Protein AF-A0A409WCH0-F1 (afdb_monomer_lite)

Sequence (123 aa):
MTTIKLDHIELLVRSTNYDVWQEGIGQVLQSENLWGHIKGNINAHNHLHPFAKRPEPAVPNYTTANVTEIECYNKWWLDDSKAKTIVLRLISPVSLLLLPQGLNKTVRIIWDAVKALYVSFCD

Foldseek 3Di:
DDDQDLVPAAFPDALVRVVSNVVSLCVSCLVVLLQLQADADDDPPCVPPSRHRDDQQDDDDPVPDDPVSVVVNVVNLVSQVVSLCSSLVRYDPVLSVQADDDSPQTSNSRVVSSCCVRVVPDD

Organism: Psilocybe cyanescens (NCBI:txid93625)

Secondary structure (DSSP, 8-state):
------TTS--B-SGGGHHHHHHHHHHHHHHTT-HHHH--B--TTGGGSTTB--PPPPPP-TTT--HHHHHHHHHHHHHHHHHHHHHHHTB-HHHHHHSPPSTT--HHHHHHHHHHHHH----

pLDDT: mean 85.69, std 12.82, range [37.03, 95.56]

Structure (mmCIF, N/CA/C/O backbone):
data_AF-A0A409WCH0-F1
#
_entry.id   AF-A0A409WCH0-F1
#
loop_
_atom_site.group_PDB
_atom_site.id
_atom_site.type_symbol
_atom_site.label_atom_id
_atom_site.label_alt_id
_atom_site.label_comp_id
_atom_site.label_asym_id
_atom_site.label_entity_id
_atom_site.label_seq_id
_atom_site.pdbx_PDB_ins_code
_atom_site.Cartn_x
_atom_site.Cartn_y
_atom_site.Cartn_z
_atom_site.occupancy
_atom_site.B_iso_or_equiv
_atom_site.auth_seq_id
_atom_site.auth_comp_id
_atom_site.auth_asym_id
_atom_site.auth_atom_id
_atom_site.pdbx_PDB_model_num
ATOM 1 N N . MET A 1 1 ? 3.232 18.439 -4.551 1.00 46.16 1 MET A N 1
ATOM 2 C CA . MET A 1 1 ? 2.714 17.153 -4.039 1.00 46.16 1 MET A CA 1
ATOM 3 C C . MET A 1 1 ? 1.421 17.441 -3.312 1.00 46.16 1 MET A C 1
ATOM 5 O O . MET A 1 1 ? 1.448 18.191 -2.347 1.00 46.16 1 MET A O 1
ATOM 9 N N . THR A 1 2 ? 0.302 16.924 -3.802 1.00 51.94 2 THR A N 1
ATOM 10 C CA . THR A 1 2 ? -0.978 16.988 -3.094 1.00 51.94 2 THR A CA 1
ATOM 11 C C . THR A 1 2 ? -0.874 16.091 -1.864 1.00 51.94 2 THR A C 1
ATOM 13 O O . THR A 1 2 ? -0.498 14.926 -1.978 1.00 51.94 2 THR A O 1
ATOM 16 N N . THR A 1 3 ? -1.135 16.626 -0.674 1.00 74.38 3 THR A N 1
ATOM 17 C CA . THR A 1 3 ? -1.183 15.810 0.542 1.00 74.38 3 THR A CA 1
ATOM 18 C C . THR A 1 3 ? -2.444 14.960 0.482 1.00 74.38 3 THR A C 1
ATOM 20 O O . THR A 1 3 ? -3.544 15.506 0.523 1.00 74.38 3 THR A O 1
ATOM 23 N N . ILE A 1 4 ? -2.288 13.638 0.363 1.00 82.12 4 ILE A N 1
ATOM 24 C CA . ILE A 1 4 ? -3.404 12.687 0.435 1.00 82.12 4 ILE A CA 1
ATOM 25 C C . ILE A 1 4 ? -4.129 12.915 1.764 1.00 82.12 4 ILE A C 1
ATOM 27 O O . ILE A 1 4 ? -3.523 12.770 2.831 1.00 82.12 4 ILE A O 1
ATOM 31 N N . LYS A 1 5 ? -5.401 13.309 1.690 1.00 82.31 5 LYS A N 1
ATOM 32 C CA . LYS A 1 5 ? -6.254 13.530 2.859 1.00 82.31 5 LYS A CA 1
ATOM 33 C C . LYS A 1 5 ? -6.861 12.205 3.301 1.00 82.31 5 LYS A C 1
ATOM 35 O O . LYS A 1 5 ? -7.436 11.493 2.486 1.00 82.31 5 LYS A O 1
ATOM 40 N N . LEU A 1 6 ? -6.714 11.894 4.584 1.00 88.50 6 LEU A N 1
ATOM 41 C CA . LEU A 1 6 ? -7.188 10.656 5.213 1.00 88.50 6 LEU A CA 1
ATOM 42 C C . LEU A 1 6 ? -8.064 10.940 6.448 1.00 88.50 6 LEU A 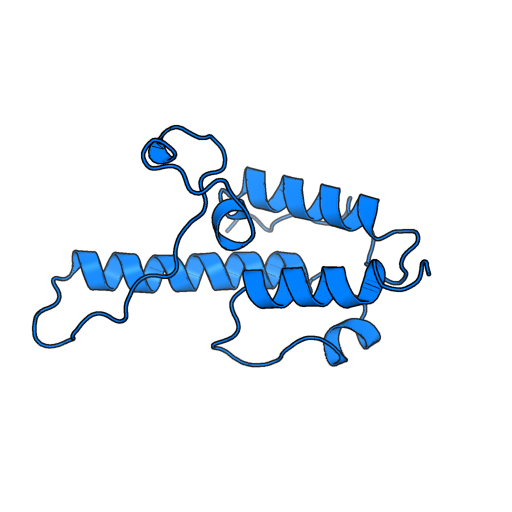C 1
ATOM 44 O O . LEU A 1 6 ? -8.353 10.044 7.224 1.00 88.50 6 LEU A O 1
ATOM 48 N N . ASP A 1 7 ? -8.458 12.197 6.645 1.00 87.56 7 ASP A N 1
ATOM 49 C CA . ASP A 1 7 ? -9.250 12.704 7.774 1.00 87.56 7 ASP A CA 1
ATOM 50 C C . ASP A 1 7 ? -10.643 12.071 7.900 1.00 87.56 7 ASP A C 1
ATOM 52 O O . ASP A 1 7 ? -11.199 12.013 8.991 1.00 87.56 7 ASP A O 1
ATOM 56 N N . HIS A 1 8 ? -11.186 11.576 6.791 1.00 86.44 8 HIS A N 1
ATOM 57 C CA . HIS A 1 8 ? -12.466 10.873 6.725 1.00 86.44 8 HIS A CA 1
ATOM 58 C C . HIS A 1 8 ? -12.379 9.386 7.107 1.00 86.44 8 HIS A C 1
ATOM 60 O O . HIS A 1 8 ? -13.414 8.731 7.200 1.00 86.44 8 HIS A O 1
ATOM 66 N N . ILE A 1 9 ? -11.174 8.839 7.300 1.00 91.06 9 ILE A N 1
ATOM 67 C CA . ILE A 1 9 ? -10.968 7.427 7.633 1.00 91.06 9 ILE A CA 1
ATOM 68 C C . ILE A 1 9 ? -10.527 7.340 9.092 1.00 91.06 9 ILE A C 1
ATOM 70 O O . ILE A 1 9 ? -9.530 7.935 9.503 1.00 91.06 9 ILE A O 1
ATOM 74 N N . GLU A 1 10 ? -11.268 6.573 9.883 1.00 90.88 10 GLU A N 1
ATOM 75 C CA . GLU A 1 10 ? -10.938 6.359 11.286 1.00 90.88 10 GLU A CA 1
ATOM 76 C C . GLU A 1 10 ? -9.625 5.584 11.460 1.00 90.88 10 GLU A C 1
ATOM 78 O O . GLU A 1 10 ? -9.253 4.737 10.649 1.00 90.88 10 GLU A O 1
ATOM 83 N N . LEU A 1 11 ? -8.933 5.833 12.573 1.00 93.38 11 LEU A N 1
ATOM 84 C CA . LEU A 1 11 ? -7.774 5.041 12.975 1.00 93.38 11 LEU A CA 1
ATOM 85 C C . LEU A 1 11 ? -8.193 3.582 13.224 1.00 93.38 11 LEU A C 1
ATOM 87 O O . LEU A 1 11 ? -9.118 3.321 13.997 1.00 93.38 11 LEU A O 1
ATOM 91 N N . LEU A 1 12 ? -7.475 2.620 12.641 1.00 93.50 12 LEU A N 1
ATOM 92 C CA . LEU A 1 12 ? -7.709 1.203 12.903 1.00 93.50 12 LEU A CA 1
ATOM 93 C C . LEU A 1 12 ? -7.190 0.824 14.290 1.00 93.50 12 LEU A C 1
ATOM 95 O O . LEU A 1 12 ? -5.978 0.763 14.528 1.00 93.50 12 LEU A O 1
ATOM 99 N N . VAL A 1 13 ? -8.121 0.557 15.205 1.00 87.88 13 VAL A N 1
ATOM 100 C CA . VAL A 1 13 ? -7.815 0.215 16.602 1.00 87.88 13 VAL A CA 1
ATOM 101 C C . VAL A 1 13 ? -8.312 -1.185 16.951 1.00 87.88 13 VAL A C 1
ATOM 103 O O . VAL A 1 13 ? -7.628 -1.907 17.670 1.00 87.88 13 VAL A O 1
ATOM 106 N N . ARG A 1 14 ? -9.463 -1.605 16.420 1.00 88.69 14 ARG A N 1
ATOM 107 C CA . ARG A 1 14 ? -10.150 -2.851 16.802 1.00 88.69 14 ARG A CA 1
ATOM 108 C C . ARG A 1 14 ? -10.857 -3.480 15.604 1.00 88.69 14 ARG A C 1
ATOM 110 O O . ARG A 1 14 ? -11.083 -2.823 14.598 1.00 88.69 14 ARG A O 1
ATOM 117 N N . SER A 1 15 ? -11.247 -4.746 15.727 1.00 88.56 15 SER A N 1
ATOM 118 C CA . SER A 1 15 ? -11.948 -5.472 14.657 1.00 88.56 15 SER A CA 1
ATOM 119 C C . SER A 1 15 ? -13.264 -4.802 14.253 1.00 88.56 15 SER A C 1
ATOM 121 O O . SER A 1 15 ? -13.610 -4.794 13.080 1.00 88.56 15 SER A O 1
ATOM 123 N N . THR A 1 16 ? -13.961 -4.148 15.189 1.00 91.06 16 THR A N 1
ATOM 124 C CA . THR A 1 16 ? -15.266 -3.521 14.921 1.00 91.06 16 THR A CA 1
ATOM 125 C C . THR A 1 16 ? -15.218 -2.360 13.928 1.00 91.06 16 THR A C 1
ATOM 127 O O . THR A 1 16 ? -16.258 -2.020 13.379 1.00 91.06 16 THR A O 1
ATOM 130 N N . ASN A 1 17 ? -14.060 -1.715 13.726 1.00 92.69 17 ASN A N 1
ATOM 131 C CA . ASN A 1 17 ? -13.901 -0.662 12.715 1.00 92.69 17 ASN A CA 1
ATOM 132 C C . ASN A 1 17 ? -13.000 -1.083 11.542 1.00 92.69 17 ASN A C 1
ATOM 134 O O . ASN A 1 17 ? -12.642 -0.248 10.712 1.00 92.69 17 ASN A O 1
ATOM 138 N N . TYR A 1 18 ? -12.671 -2.377 11.448 1.00 93.06 18 TYR A N 1
ATOM 139 C CA . TYR A 1 18 ? -11.829 -2.914 10.385 1.00 93.06 18 TYR A CA 1
ATOM 140 C C . TYR A 1 18 ? -12.453 -2.750 9.002 1.00 93.06 18 TYR A C 1
ATOM 142 O O . TYR A 1 18 ? -11.779 -2.248 8.108 1.00 93.06 18 TYR A O 1
ATOM 150 N N . ASP A 1 19 ? -13.722 -3.118 8.823 1.00 92.44 19 ASP A N 1
ATOM 151 C CA . ASP A 1 19 ? -14.357 -3.083 7.500 1.00 92.44 19 ASP A CA 1
ATOM 152 C C . ASP A 1 19 ? -14.441 -1.653 6.946 1.00 92.44 19 ASP A C 1
ATOM 154 O O . ASP A 1 19 ? -14.075 -1.411 5.795 1.00 92.44 19 ASP A O 1
ATOM 158 N N . VAL A 1 20 ? -14.816 -0.690 7.797 1.00 92.69 20 VAL A N 1
ATOM 159 C CA . VAL A 1 20 ? -14.865 0.743 7.455 1.00 92.69 20 VAL A CA 1
ATOM 160 C C . VAL A 1 20 ? -13.476 1.260 7.081 1.00 92.69 20 VAL A C 1
ATOM 162 O O . VAL A 1 20 ? -13.308 1.938 6.066 1.00 92.69 20 VAL A O 1
ATOM 165 N N . TRP A 1 21 ? -12.455 0.907 7.866 1.00 94.81 21 TRP A N 1
ATOM 166 C CA . TRP A 1 21 ? -11.072 1.257 7.555 1.00 94.81 21 TRP A CA 1
ATOM 167 C C . TRP A 1 21 ? -10.604 0.631 6.234 1.00 94.81 21 TRP A C 1
ATOM 169 O O . TRP A 1 21 ? -9.976 1.302 5.412 1.00 94.81 21 TRP A O 1
ATOM 179 N N . GLN A 1 22 ? -10.925 -0.646 6.010 1.00 94.44 22 GLN A N 1
ATOM 180 C CA . GLN A 1 22 ? -10.513 -1.397 4.828 1.00 94.44 22 GLN A CA 1
ATOM 181 C C . GLN A 1 22 ? -11.109 -0.777 3.562 1.00 94.44 22 GLN A C 1
ATOM 183 O O . GLN A 1 22 ? -10.412 -0.646 2.551 1.00 94.44 22 GLN A O 1
ATOM 188 N N . GLU A 1 23 ? -12.384 -0.394 3.612 1.00 93.12 23 GLU A N 1
ATOM 189 C CA . GLU A 1 23 ? -13.059 0.285 2.513 1.00 93.12 23 GLU A CA 1
ATOM 190 C C . GLU A 1 23 ? -12.467 1.677 2.265 1.00 93.12 23 GLU A C 1
ATOM 192 O O . GLU A 1 23 ? -12.075 1.969 1.134 1.00 93.12 23 GLU A O 1
ATOM 197 N N . GLY A 1 24 ? -12.311 2.495 3.311 1.00 94.62 24 GLY A N 1
ATOM 198 C CA . GLY A 1 24 ? -11.766 3.850 3.190 1.00 94.62 24 GLY A CA 1
ATOM 199 C C . GLY A 1 24 ? -10.353 3.868 2.600 1.00 94.62 24 GLY A C 1
ATOM 200 O O . GLY A 1 24 ? -10.085 4.564 1.618 1.00 94.62 24 GLY A O 1
ATOM 201 N N . ILE A 1 25 ? -9.445 3.042 3.131 1.00 95.06 25 ILE A N 1
ATOM 202 C CA . ILE A 1 25 ? -8.088 2.914 2.579 1.00 95.06 25 ILE A CA 1
ATOM 203 C C . ILE A 1 25 ? -8.132 2.366 1.149 1.00 95.06 25 ILE A C 1
ATOM 205 O O . ILE A 1 25 ? -7.370 2.819 0.291 1.00 95.06 25 ILE A O 1
ATOM 209 N N . GLY A 1 26 ? -9.032 1.420 0.867 1.00 93.50 26 GLY A N 1
ATOM 210 C CA . GLY A 1 26 ? -9.231 0.881 -0.473 1.00 93.50 26 GLY A CA 1
ATOM 211 C C . GLY A 1 26 ? -9.605 1.955 -1.494 1.00 93.50 26 GLY A C 1
ATOM 212 O O . GLY A 1 26 ? -8.969 2.030 -2.545 1.00 93.50 26 GLY A O 1
ATOM 213 N N . GLN A 1 27 ? -10.566 2.820 -1.168 1.00 92.25 27 GLN A N 1
ATOM 214 C CA . GLN A 1 27 ? -11.000 3.923 -2.031 1.00 92.25 27 GLN A CA 1
ATOM 215 C C . GLN A 1 27 ? -9.866 4.924 -2.297 1.00 92.25 27 GLN A C 1
ATOM 217 O O . GLN A 1 27 ? -9.643 5.303 -3.448 1.00 92.25 27 GLN A O 1
ATOM 222 N N . VAL A 1 28 ? -9.081 5.283 -1.275 1.00 94.25 28 VAL A N 1
ATOM 223 C CA . VAL A 1 28 ? -7.910 6.164 -1.447 1.00 94.25 28 VAL A CA 1
ATOM 224 C C . VAL A 1 28 ? -6.857 5.523 -2.353 1.00 94.25 28 VAL A C 1
ATOM 226 O O . VAL A 1 28 ? -6.304 6.160 -3.247 1.00 94.25 28 VAL A O 1
ATOM 229 N N . LEU A 1 29 ? -6.573 4.235 -2.173 1.00 92.94 29 LEU A N 1
ATOM 230 C CA . LEU A 1 29 ? -5.622 3.538 -3.039 1.00 92.94 29 LEU A CA 1
ATOM 231 C C . LEU A 1 29 ? -6.128 3.416 -4.477 1.00 92.94 29 LEU A C 1
ATOM 233 O O . LEU A 1 29 ? -5.321 3.401 -5.406 1.00 92.94 29 LEU A O 1
ATOM 237 N N . GLN A 1 30 ? -7.439 3.313 -4.682 1.00 91.50 30 GLN A N 1
ATOM 238 C CA . GLN A 1 30 ? -8.040 3.336 -6.012 1.00 91.50 30 GLN A CA 1
ATOM 239 C C . GLN A 1 30 ? -7.905 4.721 -6.657 1.00 91.50 30 GLN A C 1
ATOM 241 O O . GLN A 1 30 ? -7.466 4.790 -7.806 1.00 91.50 30 GLN A O 1
ATOM 246 N N . SER A 1 31 ? -8.182 5.810 -5.928 1.00 91.00 31 SER A N 1
ATOM 247 C CA . SER A 1 31 ? -8.034 7.178 -6.453 1.00 91.00 31 SER A CA 1
ATOM 248 C C . SER A 1 31 ? -6.586 7.530 -6.795 1.00 91.00 31 SER A C 1
ATOM 250 O O . SER A 1 31 ? -6.336 8.269 -7.742 1.00 91.00 31 SER A O 1
ATOM 252 N N . GLU A 1 32 ? -5.627 6.958 -6.066 1.00 91.50 32 GLU A N 1
ATOM 253 C CA . GLU A 1 32 ? -4.190 7.132 -6.312 1.00 91.50 32 GLU A CA 1
ATOM 254 C C . GLU A 1 32 ? -3.622 6.135 -7.345 1.00 91.50 32 GLU A C 1
ATOM 256 O O . GLU A 1 32 ? -2.424 6.150 -7.630 1.00 91.50 32 GLU A O 1
ATOM 261 N N . ASN A 1 33 ? -4.450 5.253 -7.926 1.00 91.12 33 ASN A N 1
ATOM 262 C CA . ASN A 1 33 ? -4.022 4.189 -8.848 1.00 91.12 33 ASN A CA 1
ATOM 263 C C . ASN A 1 33 ? -2.939 3.259 -8.243 1.00 91.12 33 ASN A C 1
ATOM 265 O O . ASN A 1 33 ? -1.999 2.818 -8.912 1.00 91.12 33 ASN A O 1
ATOM 269 N N . LEU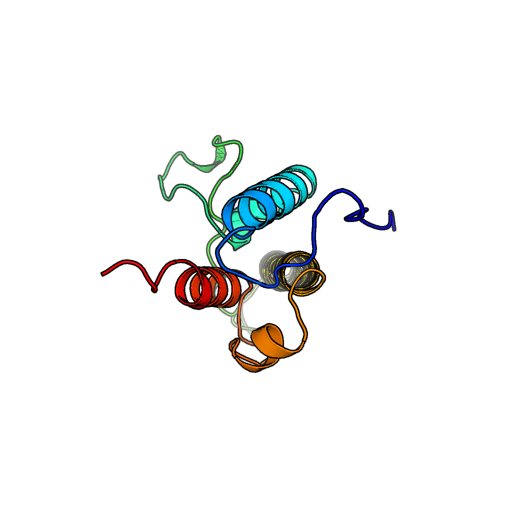 A 1 34 ? -3.072 2.962 -6.950 1.00 93.12 34 LEU A N 1
ATOM 270 C CA . LEU A 1 34 ? -2.170 2.124 -6.156 1.00 93.12 34 LEU A CA 1
ATOM 271 C C . LEU A 1 34 ? -2.801 0.796 -5.724 1.00 93.12 34 LEU A C 1
ATOM 273 O O . LEU A 1 34 ? -2.079 -0.110 -5.311 1.00 93.12 34 LEU A O 1
ATOM 277 N N . TRP A 1 35 ? -4.123 0.638 -5.858 1.00 92.06 35 TRP A N 1
ATOM 278 C CA . TRP A 1 35 ? -4.846 -0.573 -5.440 1.00 92.06 35 TRP A CA 1
ATOM 279 C C . TRP A 1 35 ? -4.224 -1.873 -5.969 1.00 92.06 35 TRP A C 1
ATOM 281 O O . TRP A 1 35 ? -4.106 -2.844 -5.221 1.00 92.06 35 TRP A O 1
ATOM 291 N N . GLY A 1 36 ? -3.734 -1.856 -7.215 1.00 91.06 36 GLY A N 1
ATOM 292 C CA . GLY A 1 36 ? -3.063 -2.982 -7.869 1.00 91.06 36 GLY A CA 1
ATOM 293 C C . GLY A 1 36 ? -1.860 -3.556 -7.109 1.00 91.06 36 GLY A C 1
ATOM 294 O O . GLY A 1 36 ? -1.539 -4.738 -7.269 1.00 91.06 36 GLY A O 1
ATOM 295 N N . HIS A 1 37 ? -1.198 -2.754 -6.269 1.00 93.06 37 HIS A N 1
ATOM 296 C CA . HIS A 1 37 ? -0.094 -3.219 -5.424 1.00 93.06 37 HIS A CA 1
ATOM 297 C C . HIS A 1 37 ? -0.596 -4.133 -4.300 1.00 93.06 37 HIS A C 1
ATOM 299 O O . HIS A 1 37 ? 0.045 -5.136 -3.995 1.00 93.06 37 HIS A O 1
ATOM 305 N N . ILE A 1 38 ? -1.794 -3.885 -3.771 1.00 89.81 38 ILE A N 1
ATOM 306 C CA . ILE A 1 38 ? -2.414 -4.701 -2.723 1.00 89.81 38 ILE A CA 1
ATOM 307 C C . ILE A 1 38 ? -3.178 -5.875 -3.330 1.00 89.81 38 ILE A C 1
ATOM 309 O O . ILE A 1 38 ? -2.814 -7.036 -3.136 1.00 89.81 38 ILE A O 1
ATOM 313 N N . LYS A 1 39 ? -4.217 -5.574 -4.107 1.00 83.81 39 LYS A N 1
ATOM 314 C CA . LYS A 1 39 ? -5.178 -6.537 -4.651 1.00 83.81 39 LYS A CA 1
ATOM 315 C C . LYS A 1 39 ? -5.427 -6.257 -6.127 1.00 83.81 39 LYS A C 1
ATOM 317 O O . LYS A 1 39 ? -5.067 -5.222 -6.667 1.00 83.81 39 LYS A O 1
ATOM 322 N N . GLY A 1 40 ? -6.064 -7.208 -6.790 1.00 75.06 40 GLY A N 1
ATOM 323 C CA . GLY A 1 40 ? -6.477 -7.082 -8.179 1.00 75.06 40 GLY A CA 1
ATOM 324 C C . GLY A 1 40 ? -6.675 -8.455 -8.794 1.00 75.06 40 GLY A C 1
ATOM 325 O O . GLY A 1 40 ? -6.187 -9.458 -8.267 1.00 75.06 40 GLY A O 1
ATOM 326 N N . ASN A 1 41 ? -7.396 -8.500 -9.906 1.00 68.44 41 ASN A N 1
ATOM 327 C CA . ASN A 1 41 ? -7.580 -9.737 -10.654 1.00 68.44 41 ASN A CA 1
ATOM 328 C C . ASN A 1 41 ? -6.239 -10.141 -11.317 1.00 68.44 41 ASN A C 1
ATOM 330 O O . ASN A 1 41 ? -5.385 -9.286 -11.533 1.00 68.44 41 ASN A O 1
ATOM 334 N N . ILE A 1 42 ? -6.004 -11.424 -11.584 1.00 61.59 42 ILE A N 1
ATOM 335 C CA . ILE A 1 42 ? -4.859 -11.935 -12.355 1.00 61.59 42 ILE A CA 1
ATOM 336 C C . ILE A 1 42 ? -5.452 -12.640 -13.567 1.00 61.59 42 ILE A C 1
ATOM 338 O O . ILE A 1 42 ? -5.534 -13.858 -13.599 1.00 61.59 42 ILE A O 1
ATOM 342 N N . ASN A 1 43 ? -5.909 -11.879 -14.553 1.00 59.06 43 ASN A N 1
ATOM 343 C CA . ASN A 1 43 ? -6.326 -12.449 -15.830 1.00 59.06 43 ASN A CA 1
ATOM 344 C C . ASN A 1 43 ? -5.448 -11.883 -16.950 1.00 59.06 43 ASN A C 1
ATOM 346 O O . ASN A 1 43 ? -5.015 -10.739 -16.891 1.00 59.06 43 ASN A O 1
ATOM 350 N N . ALA A 1 44 ? -5.180 -12.658 -17.998 1.00 48.00 44 ALA A N 1
ATOM 351 C CA . ALA A 1 44 ? -4.328 -12.216 -19.110 1.00 48.00 44 ALA A CA 1
ATOM 352 C C . ALA A 1 44 ? -4.895 -11.001 -19.885 1.00 48.00 44 ALA A C 1
ATOM 354 O O . ALA A 1 44 ? -4.168 -10.332 -20.600 1.00 48.00 44 ALA A O 1
ATOM 355 N N . HIS A 1 45 ? -6.181 -10.677 -19.700 1.00 54.03 45 HIS A N 1
ATOM 356 C CA . HIS A 1 45 ? -6.857 -9.501 -20.274 1.00 54.03 45 HIS A CA 1
ATOM 357 C C . HIS A 1 45 ? -6.995 -8.335 -19.277 1.00 54.03 45 HIS A C 1
ATOM 359 O O . HIS A 1 45 ? -7.673 -7.341 -19.528 1.00 54.03 45 HIS A O 1
ATOM 365 N N . ASN A 1 46 ? -6.375 -8.461 -18.106 1.00 59.38 46 ASN A N 1
ATOM 366 C CA . ASN A 1 46 ? -6.579 -7.581 -16.961 1.00 59.38 46 ASN A CA 1
ATOM 367 C C . ASN A 1 46 ? -5.979 -6.183 -17.139 1.00 59.38 46 ASN A C 1
ATOM 369 O O . ASN A 1 46 ? -6.244 -5.315 -16.322 1.00 59.38 46 ASN A O 1
ATOM 373 N N . HIS A 1 47 ? -5.237 -5.934 -18.221 1.00 56.59 47 HIS A N 1
ATOM 374 C CA . HIS A 1 47 ? -4.770 -4.595 -18.595 1.00 56.59 47 HIS A CA 1
ATOM 375 C C . HIS A 1 47 ? -5.925 -3.597 -18.800 1.00 56.59 47 HIS A C 1
ATOM 377 O O . HIS A 1 47 ? -5.714 -2.397 -18.674 1.00 56.59 47 HIS A O 1
ATOM 383 N N . LEU A 1 48 ? -7.134 -4.093 -19.097 1.00 62.59 48 LEU A N 1
ATOM 384 C CA . LEU A 1 48 ? -8.356 -3.292 -19.249 1.00 62.59 48 LEU A CA 1
ATOM 385 C C . LEU A 1 48 ? -9.209 -3.243 -17.974 1.00 62.59 48 LEU A C 1
ATOM 387 O O . LEU A 1 48 ? -10.236 -2.567 -17.944 1.00 62.59 48 LEU A O 1
ATOM 391 N N . HIS A 1 49 ? -8.822 -3.969 -16.923 1.00 69.38 49 HIS A N 1
ATOM 392 C CA . HIS A 1 49 ? -9.540 -3.919 -15.659 1.00 69.38 49 HIS A CA 1
ATOM 393 C C . HIS A 1 49 ? -9.183 -2.613 -14.937 1.00 69.38 49 HIS A C 1
ATOM 395 O O . HIS A 1 49 ? -7.993 -2.325 -14.781 1.00 69.38 49 HIS A O 1
ATOM 401 N N . PRO A 1 50 ? -10.168 -1.852 -14.420 1.00 69.56 50 PRO A N 1
ATOM 402 C CA . PRO A 1 50 ? -9.909 -0.572 -13.750 1.00 69.56 50 PRO A CA 1
ATOM 403 C C . PRO A 1 50 ? -8.954 -0.710 -12.554 1.00 69.56 50 PRO A C 1
ATOM 405 O O . PRO A 1 50 ? -8.274 0.237 -12.177 1.00 69.56 50 PRO A O 1
ATOM 408 N N . PHE A 1 51 ? -8.862 -1.918 -11.989 1.00 77.38 51 PHE A N 1
ATOM 409 C CA . PHE A 1 51 ? -8.069 -2.242 -10.806 1.00 77.38 51 PHE A CA 1
ATOM 410 C C . PHE A 1 51 ? -7.223 -3.507 -11.010 1.00 77.38 51 PHE A C 1
ATOM 412 O O . PHE A 1 51 ? -7.380 -4.507 -10.303 1.00 77.38 51 PHE A O 1
ATOM 419 N N . ALA A 1 52 ? -6.394 -3.509 -12.052 1.00 82.44 52 ALA A N 1
ATOM 420 C CA . ALA A 1 52 ? -5.515 -4.627 -12.379 1.00 82.44 52 ALA A CA 1
ATOM 421 C C . ALA A 1 52 ? -4.4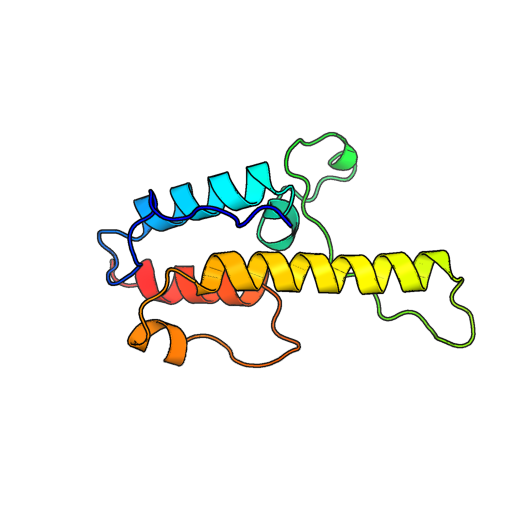81 -4.891 -11.271 1.00 82.44 52 ALA A C 1
ATOM 423 O O . ALA A 1 52 ? -3.876 -3.955 -10.740 1.00 82.44 52 ALA A O 1
ATOM 424 N N . LYS A 1 53 ? -4.222 -6.166 -10.944 1.00 86.25 53 LYS A N 1
ATOM 425 C CA . LYS A 1 53 ? -3.119 -6.519 -10.041 1.00 86.25 53 LYS A CA 1
ATOM 426 C C . LYS A 1 53 ? -1.801 -6.135 -10.701 1.00 86.25 53 LYS A C 1
ATOM 428 O O . LYS A 1 53 ? -1.548 -6.514 -11.844 1.00 86.25 53 LYS A O 1
ATOM 433 N N . ARG A 1 54 ? -0.940 -5.448 -9.956 1.00 88.25 54 ARG A N 1
ATOM 434 C C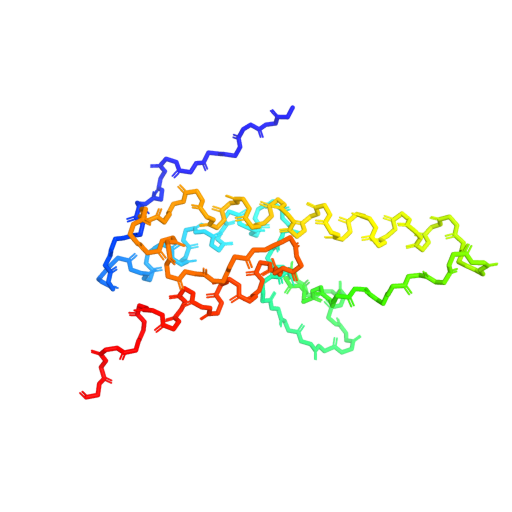A . ARG A 1 54 ? 0.432 -5.154 -10.366 1.00 88.25 54 ARG A CA 1
ATOM 435 C C . ARG A 1 54 ? 1.348 -6.253 -9.818 1.00 88.25 54 ARG A C 1
ATOM 437 O O . ARG A 1 54 ? 1.476 -6.375 -8.591 1.00 88.25 54 ARG A O 1
ATOM 444 N N . PRO A 1 55 ? 1.913 -7.118 -10.679 1.00 88.25 55 PRO A N 1
ATOM 445 C CA . PRO A 1 55 ? 2.886 -8.111 -10.242 1.00 88.25 55 PRO A CA 1
ATOM 446 C C . PRO A 1 55 ? 4.170 -7.408 -9.799 1.00 88.25 55 PRO A C 1
ATOM 448 O O . PRO A 1 55 ? 4.489 -6.337 -10.309 1.00 88.25 55 PRO A O 1
ATOM 451 N N . GLU A 1 56 ? 4.870 -8.000 -8.836 1.00 89.75 56 GLU A N 1
ATOM 452 C CA . GLU A 1 56 ? 6.204 -7.542 -8.448 1.00 89.75 56 GLU A CA 1
ATOM 453 C C . GLU A 1 56 ? 7.171 -7.782 -9.618 1.00 89.75 56 GLU A C 1
ATOM 455 O O . GLU A 1 56 ? 7.158 -8.879 -10.188 1.00 89.75 56 GLU A O 1
ATOM 460 N N . PRO A 1 57 ? 7.952 -6.772 -10.037 1.00 89.31 57 PRO A N 1
ATOM 461 C CA . PRO A 1 57 ? 8.893 -6.924 -11.133 1.00 89.31 57 PRO A CA 1
ATOM 462 C C . PRO A 1 57 ? 10.078 -7.790 -10.698 1.00 89.31 57 PRO A C 1
ATOM 464 O O . PRO A 1 57 ? 10.551 -7.698 -9.566 1.00 89.31 57 PRO A O 1
ATOM 467 N N . ALA A 1 58 ? 10.601 -8.598 -11.620 1.00 89.75 58 ALA A N 1
ATOM 468 C CA . ALA A 1 58 ? 11.869 -9.282 -11.400 1.00 89.75 58 ALA A CA 1
ATOM 469 C C . ALA A 1 58 ? 13.004 -8.257 -11.245 1.00 89.75 58 ALA A C 1
ATOM 471 O O . ALA A 1 58 ? 12.979 -7.197 -11.874 1.00 89.75 58 ALA A O 1
ATOM 472 N N . VAL A 1 59 ? 14.006 -8.583 -10.424 1.00 90.62 59 VAL A N 1
ATOM 473 C CA . VAL A 1 59 ? 15.203 -7.747 -10.270 1.00 90.62 59 VAL A CA 1
ATOM 474 C C . VAL A 1 59 ? 15.912 -7.657 -11.629 1.00 90.62 59 VAL A C 1
ATOM 476 O O . VAL A 1 59 ? 16.297 -8.701 -12.166 1.00 90.62 59 VAL A O 1
ATOM 479 N N . PRO A 1 60 ? 16.092 -6.453 -12.204 1.00 88.56 60 PRO A N 1
ATOM 480 C CA . PRO A 1 60 ? 16.762 -6.298 -13.484 1.00 88.56 60 PRO A CA 1
ATOM 481 C C . PRO A 1 60 ? 18.213 -6.757 -13.380 1.00 88.56 60 PRO A C 1
ATOM 483 O O . PRO A 1 60 ? 18.912 -6.446 -12.413 1.00 88.56 60 PRO A O 1
ATOM 486 N N . ASN A 1 61 ? 18.698 -7.465 -14.397 1.00 90.31 61 ASN A N 1
ATOM 487 C CA . ASN A 1 61 ? 20.114 -7.785 -14.479 1.00 90.31 61 ASN A CA 1
ATOM 488 C C . ASN A 1 61 ? 20.885 -6.542 -14.942 1.00 90.31 61 ASN A C 1
ATOM 490 O O . ASN A 1 61 ? 20.810 -6.165 -16.106 1.00 90.31 61 ASN A O 1
ATOM 494 N N . TYR A 1 62 ? 21.654 -5.929 -14.042 1.00 77.69 62 TYR A N 1
ATOM 495 C CA . TYR A 1 62 ? 22.324 -4.642 -14.270 1.00 77.69 62 TYR A CA 1
ATOM 496 C C . TYR A 1 62 ? 23.273 -4.619 -15.484 1.00 77.69 62 TYR A C 1
ATOM 498 O O . TYR A 1 62 ? 23.583 -3.552 -16.002 1.00 77.69 62 TYR A O 1
ATOM 506 N N . THR A 1 63 ? 23.738 -5.779 -15.958 1.00 82.06 63 THR A N 1
ATOM 507 C CA . THR A 1 63 ? 24.621 -5.869 -17.134 1.00 82.06 63 THR A CA 1
ATOM 508 C C . THR A 1 63 ? 23.878 -5.944 -18.467 1.00 82.06 63 THR A C 1
ATOM 510 O O . THR A 1 63 ? 24.495 -5.759 -19.511 1.00 82.06 63 THR A O 1
A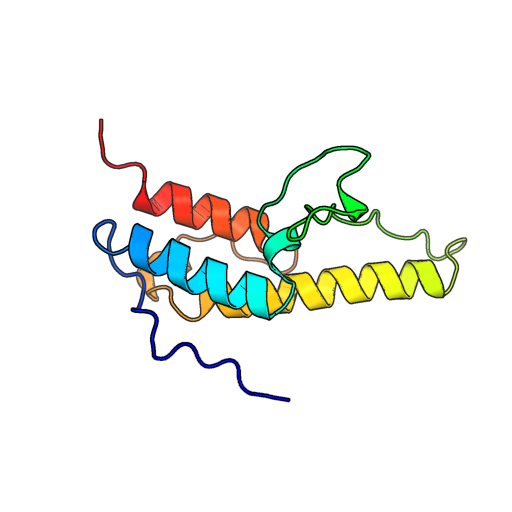TOM 513 N N . THR A 1 64 ? 22.574 -6.231 -18.451 1.00 87.38 64 THR A N 1
ATOM 514 C CA . THR A 1 64 ? 21.772 -6.494 -19.664 1.00 87.38 64 THR A CA 1
ATOM 515 C C . THR A 1 64 ? 20.464 -5.713 -19.718 1.00 87.38 64 THR A C 1
ATOM 517 O O . THR A 1 64 ? 19.887 -5.585 -20.795 1.00 87.38 64 THR A O 1
ATOM 520 N N . ALA A 1 65 ? 20.006 -5.182 -18.585 1.00 84.62 65 ALA A N 1
ATOM 521 C CA . ALA A 1 65 ? 18.760 -4.448 -18.491 1.00 84.62 65 ALA A CA 1
ATOM 522 C C . ALA A 1 65 ? 18.849 -3.117 -19.236 1.00 84.62 65 ALA A C 1
ATOM 524 O O . ALA A 1 65 ? 19.830 -2.375 -19.118 1.00 84.62 65 ALA A O 1
ATOM 525 N N . ASN A 1 66 ? 17.796 -2.795 -19.977 1.00 89.62 66 ASN A N 1
ATOM 526 C CA . ASN A 1 66 ? 17.671 -1.483 -20.591 1.00 89.62 66 ASN A CA 1
ATOM 527 C C . ASN A 1 66 ? 17.219 -0.433 -19.553 1.00 89.62 66 ASN A C 1
ATOM 529 O O . ASN A 1 66 ? 16.723 -0.753 -18.470 1.00 89.62 66 ASN A O 1
ATOM 533 N N . VAL A 1 67 ? 17.387 0.849 -19.891 1.00 89.31 67 VAL A N 1
ATOM 534 C CA . VAL A 1 67 ? 17.022 1.969 -19.003 1.00 89.31 67 VAL A CA 1
ATOM 535 C C . VAL 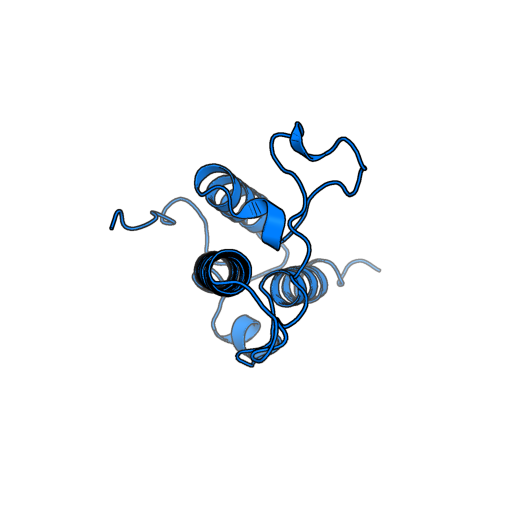A 1 67 ? 15.544 1.902 -18.600 1.00 89.31 67 VAL A C 1
ATOM 537 O O . VAL A 1 67 ? 15.215 2.095 -17.432 1.00 89.31 67 VAL A O 1
ATOM 540 N N . THR A 1 68 ? 14.660 1.545 -19.533 1.00 89.38 68 THR A N 1
ATOM 541 C CA . THR A 1 68 ? 13.212 1.454 -19.303 1.00 89.38 68 THR A CA 1
ATOM 542 C C . THR A 1 68 ? 12.840 0.362 -18.295 1.00 89.38 68 THR A C 1
ATOM 544 O O . THR A 1 68 ? 11.946 0.568 -17.475 1.00 89.38 68 THR A O 1
ATOM 547 N N . GLU A 1 69 ? 13.520 -0.783 -18.301 1.00 89.75 69 GLU A N 1
ATOM 548 C CA . GLU A 1 69 ? 13.311 -1.871 -17.338 1.00 89.75 69 GLU A CA 1
ATOM 549 C C . GLU A 1 69 ? 13.703 -1.438 -15.924 1.00 89.75 69 GLU A C 1
ATOM 551 O O . GLU A 1 69 ? 12.955 -1.676 -14.971 1.00 89.75 69 GLU A O 1
ATOM 556 N N . ILE A 1 70 ? 14.835 -0.741 -15.791 1.00 91.19 70 ILE A N 1
ATOM 557 C CA . ILE A 1 70 ? 15.300 -0.191 -14.511 1.00 91.19 70 ILE A CA 1
ATOM 558 C C . ILE A 1 70 ? 14.322 0.880 -14.005 1.00 91.19 70 ILE A C 1
ATOM 560 O O . ILE A 1 70 ? 13.953 0.881 -12.828 1.00 91.19 70 ILE A O 1
ATOM 564 N N . GLU A 1 71 ? 13.849 1.768 -14.882 1.00 92.38 71 GLU A N 1
ATOM 565 C CA . GLU A 1 71 ? 12.846 2.784 -14.546 1.00 92.38 71 GLU A CA 1
ATOM 566 C C . GLU A 1 71 ? 11.515 2.162 -14.113 1.00 92.38 71 GLU A C 1
ATOM 568 O O . GLU A 1 71 ? 10.946 2.583 -13.103 1.00 92.38 71 GLU A O 1
ATOM 573 N N . CYS A 1 72 ? 11.035 1.131 -14.815 1.00 90.94 72 CYS A N 1
ATOM 574 C CA . CYS A 1 72 ? 9.817 0.408 -14.445 1.00 90.94 72 CYS A CA 1
ATOM 575 C C . CYS A 1 72 ? 9.958 -0.278 -13.082 1.00 90.94 72 CYS A C 1
ATOM 577 O O . CYS A 1 72 ? 9.052 -0.176 -12.251 1.00 90.94 72 CYS A O 1
ATOM 579 N N . TYR A 1 73 ? 11.096 -0.931 -12.831 1.00 93.50 73 TYR A N 1
ATOM 580 C CA . TYR A 1 73 ? 11.400 -1.562 -11.547 1.00 93.50 73 TYR A CA 1
ATOM 581 C C . TYR A 1 73 ? 11.395 -0.540 -10.401 1.00 93.50 73 TYR A C 1
ATOM 583 O O . TYR A 1 73 ? 10.685 -0.712 -9.407 1.00 93.50 73 TYR A O 1
ATOM 591 N N . ASN A 1 74 ? 12.119 0.570 -10.562 1.00 93.56 74 ASN A N 1
ATOM 592 C CA . ASN A 1 74 ? 12.194 1.626 -9.552 1.00 93.56 74 ASN A CA 1
ATOM 593 C C . ASN A 1 74 ? 10.836 2.298 -9.322 1.00 93.56 74 ASN A C 1
ATOM 595 O O . ASN A 1 74 ? 10.449 2.551 -8.179 1.00 93.56 74 ASN A O 1
ATOM 599 N N . LYS A 1 75 ? 10.084 2.557 -10.398 1.00 94.50 75 LYS A N 1
ATOM 600 C CA . LYS A 1 75 ? 8.737 3.122 -10.316 1.00 94.50 75 LYS A CA 1
ATOM 601 C C . LYS A 1 75 ? 7.793 2.205 -9.548 1.00 94.50 75 LYS A C 1
ATOM 603 O O . LYS A 1 75 ? 7.016 2.698 -8.732 1.00 94.50 75 LYS A O 1
ATOM 608 N N . TRP A 1 76 ? 7.869 0.897 -9.779 1.00 95.12 76 TRP A N 1
ATOM 609 C CA . TRP A 1 76 ? 7.040 -0.063 -9.062 1.00 95.12 76 TRP A CA 1
ATOM 610 C C . TRP A 1 76 ? 7.308 -0.020 -7.555 1.00 95.12 76 TRP A C 1
ATOM 612 O O . TRP A 1 76 ? 6.362 0.101 -6.779 1.00 95.12 76 TRP A O 1
ATOM 622 N N . TRP A 1 77 ? 8.578 -0.032 -7.140 1.00 94.94 77 TRP A N 1
ATOM 623 C CA . TRP A 1 77 ? 8.953 0.052 -5.722 1.00 94.94 77 TRP A CA 1
ATOM 624 C C . TRP A 1 77 ? 8.588 1.392 -5.082 1.00 94.94 77 TRP A C 1
ATOM 626 O O . TRP A 1 77 ? 8.178 1.437 -3.920 1.00 94.94 77 TRP A O 1
ATOM 636 N N . LEU A 1 78 ? 8.688 2.489 -5.834 1.00 94.81 78 LEU A N 1
ATOM 637 C CA . LEU A 1 78 ? 8.243 3.801 -5.373 1.00 94.81 78 LEU A CA 1
ATOM 638 C C . LEU A 1 78 ? 6.729 3.822 -5.123 1.00 94.81 78 LEU A C 1
ATOM 640 O O . LEU A 1 78 ? 6.279 4.337 -4.098 1.00 94.81 78 LEU A O 1
ATOM 644 N N . ASP A 1 79 ? 5.947 3.278 -6.052 1.00 95.56 79 ASP A N 1
ATOM 645 C CA . ASP A 1 79 ? 4.490 3.235 -5.943 1.00 95.56 79 ASP A CA 1
ATOM 646 C C . ASP A 1 79 ? 4.043 2.260 -4.828 1.00 95.56 79 ASP A C 1
ATOM 648 O O . ASP A 1 79 ? 3.149 2.600 -4.049 1.00 95.56 79 ASP A O 1
ATOM 652 N N . ASP A 1 80 ? 4.733 1.128 -4.641 1.00 95.38 80 ASP A N 1
ATOM 653 C CA . ASP A 1 80 ? 4.519 0.218 -3.503 1.00 95.38 80 ASP A CA 1
ATOM 654 C C . ASP A 1 80 ? 4.792 0.910 -2.156 1.00 95.38 80 ASP A C 1
ATOM 656 O O . ASP A 1 80 ? 3.977 0.845 -1.234 1.00 95.38 80 ASP A O 1
ATOM 660 N N . SER A 1 81 ? 5.890 1.668 -2.060 1.00 93.75 81 SER A N 1
ATOM 661 C CA . SER A 1 81 ? 6.247 2.440 -0.862 1.00 93.75 81 SER A CA 1
ATOM 662 C C . SER A 1 81 ? 5.217 3.531 -0.529 1.00 93.75 81 SER A C 1
ATOM 664 O O . SER A 1 81 ? 4.856 3.734 0.639 1.00 93.75 81 SER A O 1
ATOM 666 N N . LYS A 1 82 ? 4.666 4.205 -1.548 1.00 94.38 82 LYS A N 1
ATOM 667 C CA . LYS A 1 82 ? 3.556 5.157 -1.364 1.00 94.38 82 LYS A CA 1
ATOM 668 C C . LYS A 1 82 ? 2.304 4.457 -0.843 1.00 94.38 82 LYS A C 1
ATOM 670 O O . LYS A 1 82 ? 1.714 4.927 0.129 1.00 94.38 82 LYS A O 1
ATOM 675 N N . ALA A 1 83 ? 1.932 3.323 -1.437 1.00 94.50 83 ALA A N 1
ATOM 676 C CA . ALA A 1 83 ? 0.784 2.534 -0.998 1.00 94.50 83 ALA A CA 1
ATOM 677 C C . ALA A 1 83 ? 0.954 2.070 0.458 1.00 94.50 83 ALA A C 1
ATOM 679 O O . ALA A 1 83 ? 0.052 2.235 1.278 1.00 94.50 83 ALA A O 1
ATOM 680 N N . LYS A 1 84 ? 2.149 1.580 0.805 1.00 94.06 84 LYS A N 1
ATOM 681 C CA . LYS A 1 84 ? 2.538 1.213 2.171 1.00 94.06 84 LYS A CA 1
ATOM 682 C C . LYS A 1 84 ? 2.378 2.379 3.139 1.00 94.06 84 LYS A C 1
ATOM 684 O O . LYS A 1 84 ? 1.802 2.210 4.208 1.00 94.06 84 LYS A O 1
ATOM 689 N N . THR A 1 85 ? 2.825 3.570 2.755 1.00 92.88 85 THR A N 1
ATOM 690 C CA . THR A 1 85 ? 2.677 4.774 3.581 1.00 92.88 85 THR A CA 1
ATOM 691 C C . THR A 1 85 ? 1.207 5.115 3.842 1.00 92.88 85 THR A C 1
ATOM 693 O O . THR A 1 85 ? 0.866 5.478 4.963 1.00 92.88 85 THR A O 1
ATOM 696 N N . ILE A 1 86 ? 0.328 4.979 2.844 1.00 93.88 86 ILE A N 1
ATOM 697 C CA . ILE A 1 86 ? -1.118 5.215 3.007 1.00 93.88 86 ILE A CA 1
ATOM 698 C C . ILE A 1 86 ? -1.718 4.209 3.994 1.00 93.88 86 ILE A C 1
ATOM 700 O O . ILE A 1 86 ? -2.370 4.617 4.951 1.00 93.88 86 ILE A O 1
ATOM 704 N N . VAL A 1 87 ? -1.442 2.916 3.800 1.00 93.31 87 VAL A N 1
ATOM 705 C CA . VAL A 1 87 ? -1.952 1.838 4.664 1.00 93.31 87 VAL A CA 1
ATOM 706 C C . VAL A 1 87 ? -1.506 2.030 6.114 1.00 93.31 87 VAL A C 1
ATOM 708 O O . VAL A 1 87 ? -2.320 1.939 7.026 1.00 93.31 87 VAL A O 1
ATOM 711 N N . LEU A 1 88 ? -0.227 2.326 6.345 1.00 92.12 88 LEU A N 1
ATOM 712 C CA . LEU A 1 88 ? 0.332 2.393 7.699 1.00 92.12 88 LEU A CA 1
ATOM 713 C C . LEU A 1 88 ? -0.063 3.659 8.478 1.00 92.12 88 LEU A C 1
ATOM 715 O O . LEU A 1 88 ? 0.001 3.649 9.705 1.00 92.12 88 LEU A O 1
ATOM 719 N N . ARG A 1 89 ? -0.471 4.744 7.803 1.00 91.56 89 ARG A N 1
ATOM 720 C CA . ARG A 1 89 ? -0.804 6.031 8.452 1.00 91.56 89 ARG A CA 1
ATOM 721 C C . ARG A 1 89 ? -1.989 5.959 9.408 1.00 91.56 89 ARG A C 1
ATOM 723 O O . ARG A 1 89 ? -2.058 6.768 10.326 1.00 91.56 89 ARG A O 1
ATOM 730 N N . LEU A 1 90 ? -2.912 5.030 9.176 1.00 91.12 90 LEU A N 1
ATOM 731 C CA . LEU A 1 90 ? -4.146 4.901 9.947 1.00 91.12 90 LEU A CA 1
ATOM 732 C C . LEU A 1 90 ? -4.228 3.569 10.684 1.00 91.12 90 LEU A C 1
ATOM 734 O O . LEU A 1 90 ? -5.294 2.970 10.781 1.00 91.12 90 LEU A O 1
ATOM 738 N N . ILE A 1 91 ? -3.105 3.115 11.231 1.00 92.38 91 ILE A N 1
ATOM 739 C CA . ILE A 1 91 ? -3.034 1.931 12.086 1.00 92.38 91 ILE A CA 1
ATOM 740 C C . ILE A 1 91 ? -2.546 2.363 13.463 1.00 92.38 91 ILE A C 1
ATOM 742 O O . ILE A 1 91 ? -1.612 3.159 13.574 1.00 92.38 91 ILE A O 1
ATOM 746 N N . SER A 1 92 ? -3.180 1.854 14.523 1.00 91.75 92 SER A N 1
ATOM 747 C CA . SER A 1 92 ? -2.741 2.158 15.885 1.00 91.75 92 SER A CA 1
ATOM 748 C C . SER A 1 92 ? -1.272 1.751 16.110 1.00 91.75 92 SER A C 1
ATOM 750 O O . SER A 1 92 ? -0.827 0.738 15.560 1.00 91.75 92 SER A O 1
ATOM 752 N N . PRO A 1 93 ? -0.507 2.474 16.951 1.00 89.69 93 PRO A N 1
ATOM 753 C CA . PRO A 1 93 ? 0.885 2.121 17.233 1.00 89.69 93 PRO A CA 1
ATOM 754 C C . PRO A 1 93 ? 1.066 0.689 17.751 1.00 89.69 93 PRO A C 1
ATOM 756 O O . PRO A 1 93 ? 2.042 0.032 17.405 1.00 89.69 93 PRO A O 1
ATOM 759 N N . VAL A 1 94 ? 0.110 0.184 18.540 1.00 89.38 94 VAL A N 1
ATOM 760 C CA . VAL A 1 94 ? 0.144 -1.188 19.071 1.00 89.38 94 VAL A CA 1
ATOM 761 C C . VAL A 1 94 ? 0.066 -2.204 17.935 1.00 89.38 94 VAL A C 1
ATOM 763 O O . VAL A 1 94 ? 0.908 -3.092 17.845 1.00 89.38 94 VAL A O 1
ATOM 766 N N . SER A 1 95 ? -0.895 -2.046 17.026 1.00 89.31 95 SER A N 1
ATOM 767 C CA . SER A 1 95 ? -1.048 -2.946 15.881 1.00 89.31 95 SER A CA 1
ATOM 768 C C . SER A 1 95 ? 0.110 -2.830 14.902 1.00 89.31 95 SER A C 1
ATOM 770 O O . SER A 1 95 ? 0.532 -3.834 14.338 1.00 89.31 95 SER A O 1
ATOM 772 N N . LEU A 1 96 ? 0.664 -1.627 14.732 1.00 90.88 96 LEU A N 1
ATOM 773 C CA . LEU A 1 96 ? 1.820 -1.388 13.873 1.00 90.88 96 LEU A CA 1
ATOM 774 C C . LEU A 1 96 ? 3.036 -2.227 14.300 1.00 90.88 96 LEU A C 1
ATOM 776 O O . LEU A 1 96 ? 3.739 -2.749 13.435 1.00 90.88 96 LEU A O 1
ATOM 780 N N . LEU A 1 97 ? 3.253 -2.406 15.608 1.00 90.44 97 LEU A N 1
ATOM 781 C CA . LEU A 1 97 ? 4.336 -3.241 16.148 1.00 90.44 97 LEU A CA 1
ATOM 782 C C . LEU A 1 97 ? 4.175 -4.732 15.818 1.00 90.44 97 LEU A C 1
ATOM 784 O O . LEU A 1 97 ? 5.166 -5.457 15.793 1.00 90.44 97 LEU A O 1
ATOM 788 N N . LEU A 1 98 ? 2.948 -5.186 15.551 1.00 90.38 98 LEU A N 1
ATOM 789 C CA . LEU A 1 98 ? 2.646 -6.578 15.205 1.00 90.38 98 LEU A CA 1
ATOM 790 C C . LEU A 1 98 ? 2.802 -6.864 13.704 1.00 90.38 98 LEU A C 1
ATOM 792 O O . LEU A 1 98 ? 2.775 -8.023 13.290 1.00 90.38 98 LEU A O 1
ATOM 796 N N . LEU A 1 99 ? 2.954 -5.828 12.873 1.00 91.25 99 LEU A N 1
ATOM 797 C CA . LEU A 1 99 ? 3.065 -5.980 11.424 1.00 91.25 99 LEU A CA 1
ATOM 798 C C . LEU A 1 99 ? 4.499 -6.312 10.983 1.00 91.25 99 LEU A C 1
ATOM 800 O O . LEU A 1 99 ? 5.461 -5.856 11.607 1.00 91.25 99 LEU A O 1
ATOM 804 N N . PRO A 1 100 ? 4.668 -7.040 9.858 1.00 90.44 100 PRO A N 1
ATOM 805 C CA . PRO A 1 100 ? 5.980 -7.304 9.278 1.00 90.44 100 PRO A CA 1
ATOM 806 C C . PRO A 1 100 ? 6.757 -6.012 8.997 1.00 90.44 100 PRO A C 1
ATOM 808 O O . PRO A 1 100 ? 6.331 -5.171 8.203 1.00 90.44 100 PRO A O 1
ATOM 811 N N . GLN A 1 101 ? 7.935 -5.891 9.607 1.00 84.12 101 GLN A N 1
ATOM 812 C CA . GLN A 1 101 ? 8.846 -4.764 9.410 1.00 84.12 101 GLN A CA 1
ATOM 813 C C . GLN A 1 101 ? 9.903 -5.085 8.343 1.00 84.12 101 GLN A C 1
ATOM 815 O O . GLN A 1 101 ? 10.235 -6.247 8.098 1.00 84.12 101 GLN A O 1
ATOM 820 N N . GLY A 1 102 ? 10.440 -4.043 7.705 1.00 80.69 102 GLY A N 1
ATOM 821 C CA . GLY A 1 102 ? 11.523 -4.152 6.722 1.00 80.69 102 GLY A CA 1
ATOM 822 C C . GLY A 1 102 ? 11.234 -3.460 5.389 1.00 80.69 102 GLY A C 1
ATOM 823 O O . GLY A 1 102 ? 10.080 -3.278 4.986 1.00 80.69 102 GLY A O 1
ATOM 824 N N . LEU A 1 103 ? 12.310 -3.071 4.700 1.00 75.25 103 LEU A N 1
ATOM 825 C CA . LEU A 1 103 ? 12.256 -2.369 3.410 1.00 75.25 103 LEU A CA 1
ATOM 826 C C . LEU A 1 103 ? 11.778 -3.272 2.264 1.00 75.25 103 LEU A C 1
ATOM 828 O O . LEU A 1 103 ? 11.127 -2.793 1.347 1.00 75.25 103 LEU A O 1
ATOM 832 N N . ASN A 1 104 ? 12.032 -4.578 2.353 1.00 80.44 104 ASN A N 1
ATOM 833 C CA . ASN A 1 104 ? 11.611 -5.579 1.367 1.00 80.44 104 ASN A CA 1
ATOM 834 C C . ASN A 1 104 ? 10.187 -6.119 1.598 1.00 80.44 104 ASN A C 1
ATOM 836 O O . ASN A 1 104 ? 9.755 -7.041 0.911 1.00 80.44 104 ASN A O 1
ATOM 840 N N . LYS A 1 105 ? 9.460 -5.601 2.596 1.00 90.19 105 LYS A N 1
ATOM 841 C CA . LYS A 1 105 ? 8.067 -5.985 2.844 1.00 90.19 105 LYS A CA 1
ATOM 842 C C . LYS A 1 105 ? 7.149 -5.097 2.022 1.00 90.19 105 LYS A C 1
ATOM 844 O O . LYS A 1 105 ? 6.986 -3.917 2.355 1.00 90.19 105 LYS A O 1
ATOM 849 N N . THR A 1 106 ? 6.566 -5.693 0.986 1.00 94.00 106 THR A N 1
ATOM 850 C CA . THR A 1 106 ? 5.612 -5.038 0.090 1.00 94.00 106 THR A CA 1
ATOM 851 C C . THR A 1 106 ? 4.327 -4.670 0.822 1.00 94.00 106 THR A C 1
ATOM 853 O O . THR A 1 106 ? 3.961 -5.294 1.829 1.00 94.00 106 THR A O 1
ATOM 856 N N . VAL A 1 107 ? 3.604 -3.676 0.305 1.00 95.00 107 VAL A N 1
ATOM 857 C CA . VAL A 1 107 ? 2.306 -3.280 0.877 1.00 95.00 107 VAL A CA 1
ATOM 858 C C . VAL A 1 107 ? 1.313 -4.444 0.920 1.00 95.00 107 VAL A C 1
ATOM 860 O O . VAL A 1 107 ? 0.513 -4.527 1.846 1.00 95.00 107 VAL A O 1
ATOM 863 N N . ARG A 1 108 ? 1.387 -5.382 -0.034 1.00 94.06 108 ARG A N 1
ATOM 864 C CA . ARG A 1 108 ? 0.518 -6.566 -0.075 1.00 94.06 108 ARG A CA 1
ATOM 865 C C . ARG A 1 108 ? 0.691 -7.449 1.156 1.00 94.06 108 ARG A C 1
ATOM 867 O O . ARG A 1 108 ? -0.296 -7.808 1.785 1.00 94.06 108 ARG A O 1
ATOM 874 N N . ILE A 1 109 ? 1.939 -7.741 1.526 1.00 94.25 109 ILE A N 1
ATOM 875 C CA . ILE A 1 109 ? 2.255 -8.541 2.719 1.00 94.25 109 ILE A CA 1
ATOM 876 C C . ILE A 1 109 ? 1.715 -7.853 3.976 1.00 94.25 109 ILE A C 1
ATOM 878 O O . ILE A 1 109 ? 1.149 -8.502 4.852 1.00 94.25 109 ILE A O 1
ATOM 882 N N . ILE A 1 110 ? 1.877 -6.531 4.057 1.00 94.31 110 ILE A N 1
ATOM 883 C CA . ILE A 1 110 ? 1.383 -5.735 5.184 1.00 94.31 110 ILE A CA 1
ATOM 884 C C . ILE A 1 110 ? -0.140 -5.771 5.238 1.00 94.31 110 ILE A C 1
ATOM 886 O O . ILE A 1 110 ? -0.703 -6.003 6.301 1.00 94.31 110 ILE A O 1
ATOM 890 N N . TRP A 1 111 ? -0.808 -5.585 4.104 1.00 94.25 111 TRP A N 1
ATOM 891 C CA . TRP A 1 111 ? -2.261 -5.626 4.009 1.00 94.25 111 TRP A CA 1
ATOM 892 C C . TRP A 1 111 ? -2.837 -6.968 4.468 1.00 94.25 111 TRP A C 1
ATOM 894 O O . TRP A 1 111 ? -3.787 -7.000 5.252 1.00 94.25 111 TRP A O 1
ATOM 904 N N . ASP A 1 112 ? -2.240 -8.073 4.020 1.00 93.44 112 ASP A N 1
ATOM 905 C CA . ASP A 1 112 ? -2.658 -9.416 4.422 1.00 93.44 112 ASP A CA 1
ATOM 906 C C . ASP A 1 112 ? -2.405 -9.659 5.919 1.00 93.44 112 ASP A C 1
ATOM 908 O O . ASP A 1 112 ? -3.251 -10.247 6.594 1.00 93.44 112 ASP A O 1
ATOM 912 N N . ALA A 1 113 ? -1.304 -9.137 6.471 1.00 93.38 113 ALA A N 1
ATOM 913 C CA . ALA A 1 113 ? -1.036 -9.185 7.907 1.00 93.38 113 ALA A CA 1
ATOM 914 C C . ALA A 1 113 ? -2.055 -8.368 8.722 1.00 93.38 113 ALA A C 1
ATOM 916 O O . ALA A 1 113 ? -2.547 -8.854 9.737 1.00 93.38 113 ALA A O 1
ATOM 917 N N . VAL A 1 114 ? -2.436 -7.169 8.264 1.00 93.38 114 VAL A N 1
ATOM 918 C CA . VAL A 1 114 ? -3.503 -6.379 8.905 1.00 93.38 114 VAL A CA 1
ATOM 919 C C . VAL A 1 114 ? -4.816 -7.160 8.878 1.00 93.38 114 VAL A C 1
ATOM 921 O O . VAL A 1 114 ? -5.463 -7.299 9.912 1.00 93.38 114 VAL A O 1
ATOM 924 N N . LYS A 1 115 ? -5.193 -7.733 7.729 1.00 92.69 115 LYS A N 1
ATOM 925 C CA . LYS A 1 115 ? -6.391 -8.577 7.632 1.00 92.69 115 LYS A CA 1
ATOM 926 C C . LYS A 1 115 ? -6.351 -9.724 8.644 1.00 92.69 115 LYS A C 1
ATOM 928 O O . LYS A 1 115 ? -7.333 -9.951 9.345 1.00 92.69 115 LYS A O 1
ATOM 933 N N . ALA A 1 116 ? -5.221 -10.419 8.744 1.00 91.62 116 ALA A N 1
ATOM 934 C CA . ALA A 1 116 ? -5.056 -11.521 9.682 1.00 91.62 116 ALA A CA 1
ATOM 935 C C . ALA A 1 116 ? -5.207 -11.078 11.146 1.00 91.62 116 ALA A C 1
ATOM 937 O O . ALA A 1 116 ? -5.793 -11.817 11.925 1.00 91.62 116 ALA A O 1
ATOM 938 N N . LEU A 1 117 ? -4.751 -9.881 11.526 1.00 90.69 117 LEU A N 1
ATOM 939 C CA . LEU A 1 117 ? -4.884 -9.377 12.901 1.00 90.69 117 LEU A CA 1
ATOM 940 C C . LEU A 1 117 ? -6.333 -9.081 13.311 1.00 90.69 117 LEU A C 1
ATOM 942 O O . LEU A 1 117 ? -6.670 -9.217 14.483 1.00 90.69 117 LEU A O 1
ATOM 946 N N . TYR A 1 118 ? -7.178 -8.658 12.368 1.00 88.00 118 TYR A N 1
ATOM 947 C CA . TYR A 1 118 ? -8.503 -8.113 12.683 1.00 88.00 118 TYR A CA 1
ATOM 948 C C . TYR A 1 118 ? -9.681 -9.008 12.293 1.00 88.00 118 TYR A C 1
ATOM 950 O O . TYR A 1 118 ? -10.765 -8.838 12.846 1.00 88.00 118 TYR A O 1
ATOM 958 N N . VAL A 1 119 ? -9.475 -9.967 11.387 1.00 81.81 119 VAL A N 1
ATOM 959 C CA . VAL A 1 119 ? -10.519 -10.898 10.918 1.00 81.81 119 VAL A CA 1
ATOM 960 C C . VAL A 1 119 ? -10.447 -12.262 11.631 1.00 81.81 119 VAL A C 1
ATOM 962 O O . VAL A 1 119 ? -11.395 -13.033 11.565 1.00 81.81 119 VAL A O 1
ATOM 965 N N . SER A 1 120 ? -9.367 -12.572 12.358 1.00 59.84 120 SER A N 1
ATOM 966 C CA . SER A 1 120 ? -9.112 -13.908 12.938 1.00 59.84 120 SER A CA 1
ATOM 967 C C . SER A 1 120 ? -9.752 -14.215 14.306 1.00 59.84 120 SER A C 1
ATOM 969 O O . SER A 1 120 ? -9.333 -15.162 14.959 1.00 59.84 120 SER A O 1
ATOM 971 N N . PHE A 1 121 ? -10.777 -13.480 14.754 1.00 47.50 121 PHE A N 1
ATOM 972 C CA . PHE A 1 121 ? -11.413 -13.711 16.070 1.00 47.50 121 PHE A CA 1
ATOM 973 C C . PHE A 1 121 ? -12.910 -14.051 16.004 1.00 47.50 121 PHE A C 1
ATOM 975 O O . PHE A 1 121 ? -13.689 -13.638 16.861 1.00 47.50 121 PHE A O 1
ATOM 982 N N . CYS A 1 122 ? -13.325 -14.817 14.999 1.00 41.62 122 CYS A N 1
ATOM 983 C CA . CYS A 1 122 ? -14.630 -15.478 14.992 1.00 41.62 122 CYS A CA 1
ATOM 984 C C . CYS A 1 122 ? -14.450 -16.949 14.602 1.00 41.62 122 CYS A C 1
ATOM 986 O O . CYS A 1 122 ? -14.654 -17.289 13.442 1.00 41.62 122 CYS A O 1
ATOM 988 N N . ASP A 1 123 ? -14.057 -17.771 15.576 1.00 37.03 123 ASP A N 1
ATOM 989 C CA . ASP A 1 123 ? -14.357 -19.207 15.643 1.00 37.03 123 ASP A CA 1
ATOM 990 C C . ASP A 1 123 ? -14.999 -19.485 17.011 1.00 37.03 123 ASP A C 1
ATOM 992 O O . ASP A 1 123 ? -14.462 -18.971 18.025 1.00 37.03 123 ASP A O 1
#

Radius of gyration: 15.91 Å; chains: 1; bounding box: 40×36×40 Å